Protein AF-A0A8T5MFB9-F1 (afdb_monomer_lite)

Secondary structure (DSSP, 8-state):
---HHHHHHHHHHHHTT--HHHHHHHHHHTT--HHHHHHHHHHHHHH-----------------------------------------------------PPP-----------THHHHHHHHHHHHHHHHHHHHHHHHHHTHHHHHHHHHHH--

Radius of gyration: 34.04 Å; chains: 1; bounding box: 56×53×102 Å

pLDDT: mean 76.5, std 18.4, range [48.44, 98.31]

Sequence (155 aa):
MPSQDLIEGLKYALSRGDTLDKAMMTFYNSGYPKAEVEEAASELKSQSPIAPVMPVSMGAPVQQPASPFPSTPHSQFSQVAQSPTAAPIPVASSAPVYQSFPPLQPYGVGARESETTGKIIIVLLAMVLILLFGFLLSIFVFRGQLSEFLTGLLR

Foldseek 3Di:
DQDVCLLVQLVVCVVVVHDSVVSLVVCVVVPHDNVSNVVSSVVNCVVDVPDPPPPPPDDDDDPDPPDDDDDDDDDDDDDDDDDDDDDDDDPDDDDPDPPPDPPDDPPDPPPPPDPVPVVVVVVVVVVVVVVVVVVVVVCVVCVVVVVVVVVVVVD

Structure (mmCIF, N/CA/C/O backbone):
data_AF-A0A8T5MFB9-F1
#
_entry.id   AF-A0A8T5MFB9-F1
#
loop_
_atom_site.group_PDB
_atom_site.id
_atom_site.type_symbol
_atom_site.label_atom_id
_atom_site.label_alt_id
_atom_site.label_comp_id
_atom_site.label_asym_id
_atom_site.label_entity_id
_atom_site.label_seq_id
_atom_site.pdbx_PDB_ins_code
_atom_site.Cartn_x
_atom_site.Cartn_y
_atom_site.Cartn_z
_atom_site.occupancy
_atom_site.B_iso_or_equiv
_atom_site.auth_seq_id
_atom_site.auth_comp_id
_atom_site.auth_asym_id
_atom_site.auth_atom_id
_atom_site.pdbx_PDB_model_num
ATOM 1 N N . MET A 1 1 ? -3.482 -14.021 1.225 1.00 54.84 1 MET A N 1
ATOM 2 C CA . MET A 1 1 ? -3.184 -14.754 2.468 1.00 54.84 1 MET A CA 1
ATOM 3 C C . MET A 1 1 ? -3.207 -13.716 3.562 1.00 54.84 1 MET A C 1
ATOM 5 O O . MET A 1 1 ? -2.508 -12.722 3.380 1.00 54.84 1 MET A O 1
ATOM 9 N N . PRO A 1 2 ? -4.044 -13.879 4.593 1.00 67.81 2 PRO A N 1
ATOM 10 C CA . PRO A 1 2 ? -4.104 -12.920 5.682 1.00 67.81 2 PRO A CA 1
ATOM 11 C C . PRO A 1 2 ? -2.725 -12.804 6.324 1.00 67.81 2 PRO A C 1
ATOM 13 O O . PRO A 1 2 ? -1.995 -13.790 6.454 1.00 67.81 2 PRO A O 1
ATOM 16 N N . SER A 1 3 ? -2.349 -11.576 6.660 1.00 81.88 3 SER A N 1
ATOM 17 C CA . SER A 1 3 ? -1.045 -11.283 7.240 1.00 81.88 3 SER A CA 1
ATOM 18 C C . SER A 1 3 ? -0.928 -12.032 8.568 1.00 81.88 3 SER A C 1
ATOM 20 O O . SER A 1 3 ? -1.704 -11.796 9.492 1.00 81.88 3 SER A O 1
ATOM 22 N N . GLN A 1 4 ? 0.014 -12.970 8.663 1.00 88.44 4 GLN A N 1
ATOM 23 C CA . GLN A 1 4 ? 0.191 -13.816 9.848 1.00 88.44 4 GLN A CA 1
ATOM 24 C C . GLN A 1 4 ? 0.413 -12.969 11.116 1.00 88.44 4 GLN A C 1
ATOM 26 O O . GLN A 1 4 ? -0.120 -13.279 12.182 1.00 88.44 4 GLN A O 1
ATOM 31 N N . ASP A 1 5 ? 1.060 -11.817 10.950 1.00 90.62 5 ASP A N 1
ATOM 32 C CA . ASP A 1 5 ? 1.269 -10.798 11.977 1.00 90.62 5 ASP A CA 1
ATOM 33 C C . ASP A 1 5 ? -0.049 -10.228 12.542 1.00 90.62 5 ASP A C 1
ATOM 35 O O . ASP A 1 5 ? -0.142 -9.953 13.740 1.00 90.62 5 ASP A O 1
ATOM 39 N N . LEU A 1 6 ? -1.098 -10.081 11.715 1.00 94.25 6 LEU A N 1
ATOM 40 C CA . LEU A 1 6 ? -2.428 -9.636 12.162 1.00 94.25 6 LEU A CA 1
ATOM 41 C C . LEU A 1 6 ? -3.091 -10.691 13.046 1.00 94.25 6 LEU A C 1
ATOM 43 O O . LEU A 1 6 ? -3.679 -10.353 14.072 1.00 94.25 6 LEU A O 1
ATOM 47 N N . ILE A 1 7 ? -2.991 -11.966 12.667 1.00 93.88 7 ILE A N 1
ATOM 48 C CA . ILE A 1 7 ? -3.575 -13.074 13.433 1.00 93.88 7 ILE A CA 1
ATOM 49 C C . ILE A 1 7 ? -2.881 -13.183 14.795 1.00 93.88 7 ILE A C 1
ATOM 51 O O . ILE A 1 7 ? -3.552 -13.267 15.828 1.00 93.88 7 ILE A O 1
ATOM 55 N N . GLU A 1 8 ? -1.548 -13.133 14.816 1.00 93.12 8 GLU A N 1
ATOM 56 C CA . GLU A 1 8 ? -0.764 -13.164 16.054 1.00 93.12 8 GLU A CA 1
ATOM 57 C C . GLU A 1 8 ? -1.021 -11.931 16.928 1.00 93.12 8 GLU A C 1
ATOM 59 O O . GLU A 1 8 ? -1.212 -12.059 18.141 1.00 93.12 8 GLU A O 1
ATOM 64 N N . GLY A 1 9 ? -1.112 -10.750 16.317 1.00 94.56 9 GLY A N 1
ATOM 65 C CA . GLY A 1 9 ? -1.427 -9.503 17.005 1.00 94.56 9 GLY A CA 1
ATOM 66 C C . GLY A 1 9 ? -2.832 -9.491 17.617 1.00 94.56 9 GLY A C 1
ATOM 67 O O . GLY A 1 9 ? -2.993 -9.117 18.783 1.00 94.56 9 GLY A O 1
ATOM 68 N N . LEU A 1 10 ? -3.848 -9.952 16.878 1.00 94.88 10 LEU A N 1
ATOM 69 C CA . LEU A 1 10 ? -5.210 -10.128 17.396 1.00 94.88 10 LEU A CA 1
ATOM 70 C C . LEU A 1 10 ? -5.211 -11.132 18.551 1.00 94.88 10 LEU A C 1
ATOM 72 O O . LEU A 1 10 ? -5.737 -10.836 19.622 1.00 94.88 10 LEU A O 1
ATOM 76 N N . LYS A 1 11 ? -4.556 -12.285 18.390 1.00 93.94 11 LYS A N 1
ATOM 77 C CA . LYS A 1 11 ? -4.434 -13.294 19.450 1.00 93.94 11 LYS A CA 1
ATOM 78 C C . LYS A 1 11 ? -3.779 -12.725 20.714 1.00 93.94 11 LYS A C 1
ATOM 80 O O . LYS A 1 11 ? -4.263 -12.987 21.817 1.00 93.94 11 LYS A O 1
ATOM 85 N N . TYR A 1 12 ? -2.725 -11.922 20.568 1.00 95.19 12 TYR A N 1
ATOM 86 C CA . TYR A 1 12 ? -2.072 -11.245 21.688 1.00 95.19 12 TYR A CA 1
ATOM 87 C C . TYR A 1 12 ? -3.026 -10.276 22.403 1.00 95.19 12 TYR A C 1
ATOM 89 O O . TYR A 1 12 ? -3.143 -10.335 23.630 1.00 95.19 12 TYR A O 1
ATOM 97 N N . ALA A 1 13 ? -3.765 -9.446 21.662 1.00 94.25 13 ALA A N 1
ATOM 98 C CA . ALA A 1 13 ? -4.741 -8.518 22.235 1.00 94.25 13 ALA A CA 1
ATOM 99 C C . ALA A 1 13 ? -5.861 -9.247 23.002 1.00 94.25 13 ALA A C 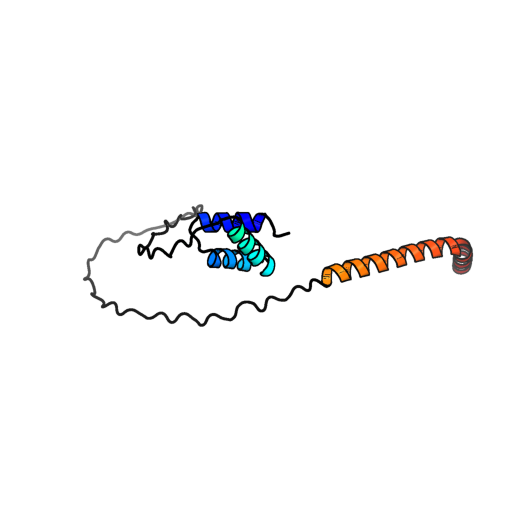1
ATOM 101 O O . ALA A 1 13 ? -6.160 -8.894 24.145 1.00 94.25 13 ALA A O 1
ATOM 102 N N . LEU A 1 14 ? -6.409 -10.327 22.433 1.00 92.81 14 LEU A N 1
ATOM 103 C CA . LEU A 1 14 ? -7.404 -11.153 23.123 1.00 92.81 14 LEU A CA 1
ATOM 104 C C . LEU A 1 14 ? -6.834 -11.789 24.399 1.00 92.81 14 LEU A C 1
ATOM 106 O O . LEU A 1 14 ? -7.513 -11.815 25.424 1.00 92.81 14 LEU A O 1
ATOM 110 N N . SER A 1 15 ? -5.581 -12.257 24.378 1.00 89.44 15 SER A N 1
ATOM 111 C CA . SER A 1 15 ? -4.933 -12.840 25.565 1.00 89.44 15 SER A CA 1
ATOM 112 C C . SER A 1 15 ? -4.720 -11.831 26.701 1.00 89.44 15 SER A C 1
ATOM 114 O O . SER A 1 15 ? -4.706 -12.210 27.871 1.00 89.44 15 SER A O 1
ATOM 116 N N . ARG A 1 16 ? -4.604 -10.538 26.366 1.00 91.25 16 ARG A N 1
ATOM 117 C CA . ARG A 1 16 ? -4.535 -9.426 27.324 1.00 91.25 16 ARG A CA 1
ATOM 118 C C . ARG A 1 16 ? -5.911 -9.080 27.921 1.00 91.25 16 ARG A C 1
ATOM 120 O O . ARG A 1 16 ? -5.974 -8.344 28.902 1.00 91.25 16 ARG A O 1
ATOM 127 N N . GLY A 1 17 ? -6.994 -9.628 27.365 1.00 89.38 17 GLY A N 1
ATOM 128 C CA . GLY A 1 17 ? -8.372 -9.391 27.798 1.00 89.38 17 GLY A CA 1
ATOM 129 C C . GLY A 1 17 ? -9.112 -8.324 26.990 1.00 89.38 17 GLY A C 1
ATOM 130 O O . GLY A 1 17 ? -10.210 -7.927 27.379 1.00 89.38 17 GLY A O 1
ATOM 131 N N . ASP A 1 18 ? -8.547 -7.850 25.875 1.00 92.00 18 ASP A N 1
ATOM 132 C CA . ASP A 1 18 ? -9.279 -6.969 24.968 1.00 92.00 18 ASP A CA 1
ATOM 133 C C . ASP A 1 18 ? -10.340 -7.757 24.184 1.00 92.00 18 ASP A C 1
ATOM 135 O O . ASP A 1 18 ? -10.158 -8.923 23.826 1.00 92.00 18 ASP A O 1
ATOM 139 N N . THR A 1 19 ? -11.471 -7.111 23.891 1.00 94.00 19 THR A N 1
ATOM 140 C CA . THR A 1 19 ? -12.483 -7.703 23.011 1.00 94.00 19 THR A CA 1
ATOM 141 C C . THR A 1 19 ? -11.966 -7.739 21.577 1.00 94.00 19 THR A C 1
ATOM 143 O O . THR A 1 19 ? -11.217 -6.859 21.152 1.00 94.00 19 THR A O 1
ATOM 146 N N . LEU A 1 20 ? -12.404 -8.739 20.805 1.00 94.06 20 LEU A N 1
ATOM 147 C CA . LEU A 1 20 ? -12.024 -8.861 19.395 1.00 94.06 20 LEU A CA 1
ATOM 148 C C . LEU A 1 20 ? -12.319 -7.571 18.616 1.00 94.06 20 LEU A C 1
ATOM 150 O O . LEU A 1 20 ? -11.466 -7.099 17.880 1.00 94.06 20 LEU A O 1
ATOM 154 N N . ASP A 1 21 ? -13.486 -6.969 18.843 1.00 94.69 21 ASP A N 1
ATOM 155 C CA . ASP A 1 21 ? -13.902 -5.720 18.198 1.00 94.69 21 ASP A CA 1
ATOM 156 C C . ASP A 1 21 ? -12.947 -4.550 18.511 1.00 94.69 21 ASP A C 1
ATOM 158 O O . ASP A 1 21 ? -12.476 -3.850 17.614 1.00 94.69 21 ASP A O 1
ATOM 162 N N . LYS A 1 22 ? -12.548 -4.405 19.782 1.00 94.44 22 LYS A N 1
ATOM 163 C CA . LYS A 1 22 ? -11.580 -3.387 20.218 1.00 94.44 22 LYS A CA 1
ATOM 164 C C . LYS A 1 22 ? -10.185 -3.626 19.632 1.00 94.44 22 LYS A C 1
ATOM 166 O O . LYS A 1 22 ? -9.498 -2.674 19.249 1.00 94.44 22 LYS A O 1
ATOM 171 N N . ALA A 1 23 ? -9.760 -4.885 19.558 1.00 96.31 23 ALA A N 1
ATOM 172 C CA . ALA A 1 23 ? -8.494 -5.252 18.940 1.00 96.31 23 ALA A CA 1
ATOM 173 C C . ALA A 1 23 ? -8.507 -4.915 17.440 1.00 96.31 23 ALA A C 1
ATOM 175 O O . ALA A 1 23 ? -7.611 -4.214 16.973 1.00 96.31 23 ALA A O 1
ATOM 176 N N . MET A 1 24 ? -9.562 -5.302 16.712 1.00 95.56 24 MET A N 1
ATOM 177 C CA . MET A 1 24 ? -9.753 -4.964 15.295 1.00 95.56 24 MET A CA 1
ATOM 178 C C . MET A 1 24 ? -9.701 -3.449 15.062 1.00 95.56 24 MET A C 1
ATOM 180 O O . MET A 1 24 ? -9.000 -2.989 14.162 1.00 95.56 24 MET A O 1
ATOM 184 N N . MET A 1 25 ? -10.353 -2.661 15.923 1.00 94.06 25 MET A N 1
ATOM 185 C CA . MET A 1 25 ? -10.334 -1.199 15.836 1.00 94.06 25 MET A CA 1
ATOM 186 C C . MET A 1 25 ? -8.931 -0.604 16.012 1.00 94.06 25 MET A C 1
ATOM 188 O O . MET A 1 25 ? -8.584 0.377 15.357 1.00 94.06 25 MET A O 1
ATOM 192 N N . THR A 1 26 ? -8.097 -1.216 16.853 1.00 94.19 26 THR A N 1
ATOM 193 C CA . THR A 1 26 ? -6.697 -0.802 17.026 1.00 94.19 26 THR A CA 1
ATOM 194 C C . THR A 1 26 ? -5.894 -1.030 15.745 1.00 94.19 26 THR A C 1
ATOM 196 O O . THR A 1 26 ? -5.121 -0.155 15.359 1.00 94.19 26 THR A O 1
ATOM 199 N N . PHE A 1 27 ? -6.119 -2.153 15.054 1.00 94.50 27 PHE A N 1
ATOM 200 C CA . PHE A 1 27 ? -5.495 -2.434 13.757 1.00 94.50 27 PHE A CA 1
ATOM 201 C C . PHE A 1 27 ? -5.993 -1.499 12.648 1.00 94.50 27 PHE A C 1
ATOM 203 O O . PHE A 1 27 ? -5.199 -1.033 11.834 1.00 94.50 27 PHE A O 1
ATOM 210 N N . TYR A 1 28 ? -7.276 -1.131 12.651 1.00 95.62 28 TYR A N 1
ATOM 211 C CA . TYR A 1 28 ? -7.782 -0.101 11.735 1.00 95.62 28 TYR A CA 1
ATOM 212 C C . TYR A 1 28 ? -7.093 1.247 11.958 1.00 95.62 28 TYR A C 1
ATOM 214 O O . TYR A 1 28 ? -6.689 1.905 11.001 1.00 95.62 28 TYR A O 1
ATOM 222 N N . ASN A 1 29 ? -6.901 1.635 13.220 1.00 93.88 29 ASN A N 1
ATOM 223 C CA . ASN A 1 29 ? -6.249 2.896 13.569 1.00 93.88 29 ASN A CA 1
ATOM 224 C C . ASN A 1 29 ? -4.744 2.907 13.258 1.00 93.88 29 ASN A C 1
ATOM 226 O O . ASN A 1 29 ? -4.183 3.981 13.050 1.00 93.88 29 ASN A O 1
ATOM 230 N N . SER A 1 30 ? -4.085 1.746 13.209 1.00 92.69 30 SER A N 1
ATOM 231 C CA . SER A 1 30 ? -2.679 1.634 12.798 1.00 92.69 30 SER A CA 1
ATOM 232 C C . SER A 1 30 ? -2.488 1.532 11.282 1.00 92.69 30 SER A C 1
ATOM 234 O O . SER A 1 30 ? -1.354 1.416 10.823 1.00 92.69 30 SER A O 1
ATOM 236 N N . GLY A 1 31 ? -3.572 1.644 10.506 1.00 89.75 31 GLY A N 1
ATOM 237 C CA . GLY A 1 31 ? -3.532 1.714 9.046 1.00 89.75 31 GLY A CA 1
ATOM 238 C C . GLY A 1 31 ? -3.669 0.367 8.342 1.00 89.75 31 GLY A C 1
ATOM 239 O O . GLY A 1 31 ? -3.497 0.314 7.125 1.00 89.75 31 GLY A O 1
ATOM 240 N N . TYR A 1 32 ? -4.000 -0.713 9.058 1.00 92.19 32 TYR A N 1
ATOM 241 C CA . TYR A 1 32 ? -4.276 -1.989 8.403 1.00 92.19 32 TYR A CA 1
ATOM 242 C C . TYR A 1 32 ? -5.605 -1.934 7.639 1.00 92.19 32 TYR A C 1
ATOM 244 O O . TYR A 1 32 ? -6.597 -1.381 8.134 1.00 92.19 32 TYR A O 1
ATOM 252 N N . PRO A 1 33 ? -5.665 -2.527 6.436 1.00 94.19 33 PRO A N 1
ATOM 253 C CA . PRO A 1 33 ? -6.862 -2.494 5.616 1.00 94.19 33 PRO A CA 1
ATOM 254 C C . PRO A 1 33 ? -7.976 -3.326 6.246 1.00 94.19 33 PRO A C 1
ATOM 256 O O . PRO A 1 33 ? -7.764 -4.429 6.751 1.00 94.19 33 PRO A O 1
ATOM 259 N N . LYS A 1 34 ? -9.204 -2.800 6.165 1.00 92.69 34 LYS A N 1
ATOM 260 C CA . LYS A 1 34 ? -10.355 -3.379 6.861 1.00 92.69 34 LYS A CA 1
ATOM 261 C C . LYS A 1 34 ? -10.566 -4.866 6.554 1.00 92.69 34 LYS A C 1
ATOM 263 O O . LYS A 1 34 ? -10.787 -5.654 7.470 1.00 92.69 34 LYS A O 1
ATOM 268 N N . ALA A 1 35 ? -10.468 -5.215 5.273 1.00 93.56 35 ALA A N 1
ATOM 269 C CA . ALA A 1 35 ? -10.674 -6.571 4.782 1.00 93.56 35 ALA A CA 1
ATOM 270 C C . ALA A 1 35 ? -9.673 -7.573 5.380 1.00 93.56 35 ALA A C 1
ATOM 272 O O . ALA A 1 35 ? -10.085 -8.653 5.785 1.00 93.56 35 ALA A O 1
ATOM 273 N N . GLU A 1 36 ? -8.391 -7.208 5.512 1.00 93.94 36 GLU A N 1
ATOM 274 C CA . GLU A 1 36 ? -7.372 -8.118 6.059 1.00 93.94 36 GLU A CA 1
ATOM 275 C C . GLU A 1 36 ? -7.579 -8.387 7.548 1.00 93.94 36 GLU A C 1
ATOM 277 O O . GLU A 1 36 ? -7.429 -9.516 8.008 1.00 93.94 36 GLU A O 1
ATOM 282 N N . VAL A 1 37 ? -7.952 -7.361 8.313 1.00 95.19 37 VAL A N 1
ATOM 283 C CA . VAL A 1 37 ? -8.222 -7.516 9.748 1.00 95.19 37 VAL A CA 1
ATOM 284 C C . VAL A 1 37 ? -9.471 -8.377 9.973 1.00 95.19 37 VAL A C 1
ATOM 286 O O . VAL A 1 37 ? -9.486 -9.202 10.884 1.00 95.19 37 VAL A O 1
ATOM 289 N N . GLU A 1 38 ? -10.520 -8.208 9.157 1.00 94.75 38 GLU A N 1
ATOM 290 C CA . GLU A 1 38 ? -11.732 -9.040 9.224 1.00 94.75 38 GLU A CA 1
ATOM 291 C C . GLU A 1 38 ? -11.449 -10.493 8.822 1.00 94.75 38 GLU A C 1
ATOM 293 O O . GLU A 1 38 ? -11.932 -11.412 9.488 1.00 94.75 38 GLU A O 1
ATOM 298 N N . GLU A 1 39 ? -10.639 -10.710 7.784 1.00 93.88 39 GLU A N 1
ATOM 299 C CA . GLU A 1 39 ? -10.211 -12.042 7.348 1.00 93.88 39 GLU A CA 1
ATOM 300 C C . GLU A 1 39 ? -9.390 -12.740 8.444 1.00 93.88 39 GLU A C 1
ATOM 302 O O . GLU A 1 39 ? -9.730 -13.854 8.845 1.00 93.88 39 GLU A O 1
ATOM 307 N N . ALA A 1 40 ? -8.403 -12.049 9.024 1.00 94.56 40 ALA A N 1
ATOM 308 C CA . ALA A 1 40 ? -7.601 -12.551 10.141 1.00 94.56 40 ALA A CA 1
ATOM 309 C C . ALA A 1 40 ? -8.455 -12.867 11.384 1.00 94.56 40 ALA A C 1
ATOM 311 O O . ALA A 1 40 ? -8.266 -13.895 12.039 1.00 94.56 40 ALA A O 1
ATOM 312 N N . ALA A 1 41 ? -9.434 -12.016 11.706 1.00 93.88 41 ALA A N 1
ATOM 313 C CA . ALA A 1 41 ? -10.365 -12.246 12.809 1.00 93.88 41 ALA A CA 1
ATOM 314 C C . ALA A 1 41 ? -11.286 -13.456 12.559 1.00 93.88 41 ALA A C 1
ATOM 316 O O . ALA A 1 41 ? -11.589 -14.214 13.487 1.00 93.88 41 ALA A O 1
ATOM 317 N N . SER A 1 42 ? -11.735 -13.642 11.315 1.00 92.31 42 SER A N 1
ATOM 318 C CA . SER A 1 42 ? -12.544 -14.790 10.894 1.00 92.31 42 SER A CA 1
ATOM 319 C C . SER A 1 42 ? -11.752 -16.095 10.987 1.00 92.31 42 SER A C 1
ATOM 321 O O . SER A 1 42 ? -12.241 -17.101 11.510 1.00 92.31 42 SER A O 1
ATOM 323 N N . GLU A 1 43 ? -10.493 -16.068 10.558 1.00 91.31 43 GLU A N 1
ATOM 324 C CA . GLU A 1 43 ? -9.601 -17.215 10.659 1.00 91.31 43 GLU A CA 1
ATOM 325 C C . GLU A 1 43 ? -9.292 -17.563 12.122 1.00 91.31 43 GLU A C 1
ATOM 327 O O . GLU A 1 43 ? -9.384 -18.729 12.509 1.00 91.31 43 GLU A O 1
ATOM 332 N N . LEU A 1 44 ? -9.053 -16.563 12.976 1.00 89.81 44 LEU A N 1
ATOM 333 C CA . LEU A 1 44 ? -8.840 -16.772 14.411 1.00 89.81 44 LEU A CA 1
ATOM 334 C C . LEU A 1 44 ? -10.051 -17.443 15.087 1.00 89.81 44 LEU A C 1
ATOM 336 O O . LEU A 1 44 ? -9.878 -18.364 15.892 1.00 89.81 44 LEU A O 1
ATOM 340 N N . LYS A 1 45 ? -11.275 -17.025 14.731 1.00 87.06 45 LYS A N 1
ATOM 341 C CA . LYS A 1 45 ? -12.526 -17.668 15.182 1.00 87.06 45 LYS A CA 1
ATOM 342 C C . LYS A 1 45 ? -12.668 -19.103 14.677 1.00 87.06 45 LYS A C 1
ATOM 344 O O . LYS A 1 45 ? -13.252 -19.930 15.366 1.00 87.06 45 LYS A O 1
ATOM 349 N N . SER A 1 46 ? -12.156 -19.386 13.485 1.00 84.56 46 SER A N 1
ATOM 350 C CA . SER A 1 46 ? -12.221 -20.715 12.870 1.00 84.56 46 SER A CA 1
ATOM 351 C C . SER A 1 46 ? -11.207 -21.681 13.488 1.00 84.56 46 SER A C 1
ATOM 353 O O . SER A 1 46 ? -11.495 -22.865 13.640 1.00 84.56 46 SER A O 1
ATOM 355 N N . GLN A 1 47 ? -10.031 -21.176 13.876 1.00 75.81 47 GLN A N 1
ATOM 356 C CA . GLN A 1 47 ? -8.961 -21.967 14.491 1.00 75.81 47 GLN A CA 1
ATOM 357 C C . GLN A 1 47 ? -9.168 -22.204 15.991 1.00 75.81 47 GLN A C 1
ATOM 359 O O . GLN A 1 47 ? -8.696 -23.207 16.526 1.00 75.81 47 GLN A O 1
ATOM 364 N N . SER A 1 48 ? -9.862 -21.299 16.684 1.00 62.94 48 SER A N 1
ATOM 365 C CA . SER A 1 48 ? -10.139 -21.448 18.111 1.00 62.94 48 SER A CA 1
ATOM 366 C C . SER A 1 48 ? -11.634 -21.701 18.321 1.00 62.94 48 SER A C 1
ATOM 368 O O . SER A 1 48 ? -12.412 -20.749 18.251 1.00 62.94 48 SER A O 1
ATOM 370 N N . PRO A 1 49 ? -12.068 -22.939 18.633 1.00 56.53 49 PRO A N 1
ATOM 371 C CA . PRO A 1 49 ? -13.419 -23.202 19.117 1.00 56.53 49 PRO A CA 1
ATOM 372 C C . PRO A 1 49 ? -13.541 -22.660 20.549 1.00 56.53 49 PRO A C 1
ATOM 374 O O . PRO A 1 49 ? -13.580 -23.402 21.528 1.00 56.53 49 PRO A O 1
ATOM 377 N N . ILE A 1 50 ? -13.529 -21.336 20.692 1.00 52.28 50 ILE A N 1
ATOM 378 C CA . ILE A 1 50 ? -13.752 -20.667 21.967 1.00 52.28 50 ILE A CA 1
ATOM 379 C C . ILE A 1 50 ? -15.261 -20.672 22.161 1.00 52.28 50 ILE A C 1
ATOM 381 O O . ILE A 1 50 ? -15.994 -19.937 21.498 1.00 52.28 50 ILE A O 1
ATOM 385 N N . ALA A 1 51 ? -15.722 -21.553 23.050 1.00 55.75 51 ALA A N 1
ATOM 386 C CA . ALA A 1 51 ? -17.068 -21.498 23.598 1.00 55.75 51 ALA A CA 1
ATOM 387 C C . ALA A 1 51 ? -17.390 -20.044 23.995 1.00 55.75 51 ALA A C 1
ATOM 389 O O . ALA A 1 51 ? -16.511 -19.372 24.535 1.00 55.75 51 ALA A O 1
ATOM 390 N N . PRO A 1 52 ? -18.604 -19.535 23.724 1.00 53.75 52 PRO A N 1
ATOM 391 C CA . PRO A 1 52 ? -18.953 -18.140 23.965 1.00 53.75 52 PRO A CA 1
ATOM 392 C C . PRO A 1 52 ? -18.752 -17.800 25.444 1.00 53.75 52 PRO A C 1
ATOM 394 O O . PRO A 1 52 ? -19.572 -18.139 26.296 1.00 53.75 52 PRO A O 1
ATOM 397 N N . VAL A 1 53 ? -17.635 -17.143 25.758 1.00 53.84 53 VAL A N 1
ATOM 398 C CA . VAL A 1 53 ? -17.380 -16.621 27.095 1.00 53.84 53 VAL A CA 1
ATOM 399 C C . VAL A 1 53 ? -18.235 -15.372 27.206 1.00 53.84 53 VAL A C 1
ATOM 401 O O . VAL A 1 53 ? -17.949 -14.339 26.602 1.00 53.84 53 VAL A O 1
ATOM 404 N N . MET A 1 54 ? -19.360 -15.519 27.899 1.00 54.53 54 MET A N 1
ATOM 405 C CA . MET A 1 54 ? -20.254 -14.418 28.228 1.00 54.53 54 MET A CA 1
ATOM 406 C C . MET A 1 54 ? -19.447 -13.270 28.855 1.00 54.53 54 MET A C 1
ATOM 408 O O . MET A 1 54 ? -18.519 -13.540 29.623 1.00 54.53 54 MET A O 1
ATOM 412 N N . PRO A 1 55 ? -19.781 -12.001 28.561 1.00 57.62 55 PRO A N 1
ATOM 413 C CA . PRO A 1 55 ? -19.120 -10.866 29.183 1.00 57.62 55 PRO A CA 1
ATOM 414 C C . PRO A 1 55 ? -19.342 -10.939 30.695 1.00 57.62 55 PRO A C 1
ATOM 416 O O . PRO A 1 55 ? -20.438 -10.692 31.197 1.00 57.62 55 PRO A O 1
ATOM 419 N N . VAL A 1 56 ? -18.292 -11.305 31.431 1.00 50.03 56 VAL A N 1
ATOM 420 C CA . VAL A 1 56 ? -18.264 -11.159 32.881 1.00 50.03 56 VAL A CA 1
ATOM 421 C C . VAL A 1 56 ? -18.249 -9.660 33.142 1.00 50.03 56 VAL A C 1
ATOM 423 O O . VAL A 1 56 ? -17.240 -8.985 32.956 1.00 50.03 56 VAL A O 1
ATOM 426 N N . SER A 1 57 ? -19.409 -9.138 33.534 1.00 56.53 57 SER A N 1
ATOM 427 C CA . SER A 1 57 ? -19.562 -7.827 34.152 1.00 56.53 57 SER A CA 1
ATOM 428 C C . SER A 1 57 ? -18.753 -7.808 35.449 1.00 56.53 57 SER A C 1
ATOM 430 O O . SER A 1 57 ? -19.287 -8.057 36.529 1.00 56.53 57 SER A O 1
ATOM 432 N N . MET A 1 58 ? -17.452 -7.546 35.348 1.00 48.88 58 MET A N 1
ATOM 433 C CA . MET A 1 58 ? -16.597 -7.322 36.503 1.00 48.88 58 MET A CA 1
ATOM 434 C C . MET A 1 58 ? -16.446 -5.820 36.695 1.00 48.88 58 MET A C 1
ATOM 436 O O . MET A 1 58 ? -15.577 -5.161 36.130 1.00 48.88 58 MET A O 1
ATOM 440 N N . GLY A 1 59 ? -17.360 -5.276 37.496 1.00 56.09 59 GLY A N 1
ATOM 441 C CA . GLY A 1 59 ? -17.138 -4.005 38.155 1.00 56.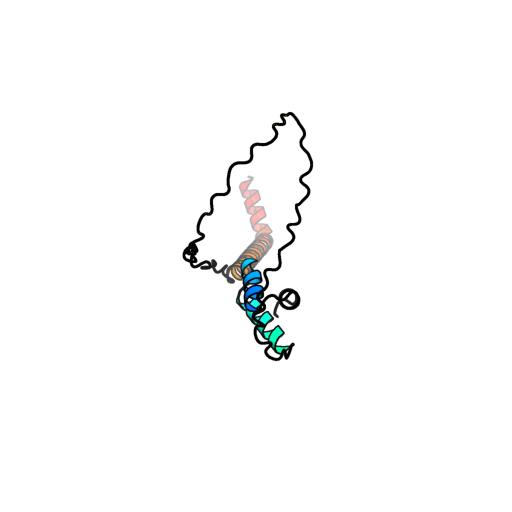09 59 GLY A CA 1
ATOM 442 C C . GLY A 1 59 ? -15.950 -4.139 39.103 1.00 56.09 59 GLY A C 1
ATOM 443 O O . GLY A 1 59 ? -16.048 -4.813 40.121 1.00 56.09 59 GLY A O 1
ATOM 444 N N . ALA A 1 60 ? -14.840 -3.502 38.750 1.00 54.41 60 ALA A N 1
ATOM 445 C CA . ALA A 1 60 ? -13.853 -2.944 39.669 1.00 54.41 60 ALA A CA 1
ATOM 446 C C . ALA A 1 60 ? -12.918 -2.026 38.858 1.00 54.41 60 ALA A C 1
ATOM 448 O O . ALA A 1 60 ? -12.387 -2.461 37.834 1.00 54.41 60 ALA A O 1
ATOM 449 N N . PRO A 1 61 ? -12.700 -0.765 39.266 1.00 54.16 61 PRO A N 1
ATOM 450 C CA . PRO A 1 61 ? -11.732 0.098 38.609 1.00 54.16 61 PRO A CA 1
ATOM 451 C C . PRO A 1 61 ? -10.325 -0.420 38.922 1.00 54.16 61 PRO A C 1
ATOM 453 O O . PRO A 1 61 ? -9.830 -0.273 40.039 1.00 54.16 61 PRO A O 1
ATOM 456 N N . VAL A 1 62 ? -9.669 -1.033 37.938 1.00 52.78 62 VAL A N 1
ATOM 457 C CA . VAL A 1 62 ? -8.228 -1.283 38.012 1.00 52.78 62 VAL A CA 1
ATOM 458 C C . VAL A 1 62 ? -7.547 0.071 37.851 1.00 52.78 62 VAL A C 1
ATOM 460 O O . VAL A 1 62 ? -7.498 0.636 36.760 1.00 52.78 62 VAL A O 1
ATOM 463 N N . GLN A 1 63 ? -7.070 0.614 38.971 1.00 54.53 63 GLN A N 1
ATOM 464 C CA . GLN A 1 63 ? -6.139 1.733 38.989 1.00 54.53 63 GLN A CA 1
ATOM 465 C C . GLN A 1 63 ? -4.937 1.359 38.128 1.00 54.53 63 GLN A C 1
ATOM 467 O O . GLN A 1 63 ? -4.165 0.464 38.462 1.00 54.53 63 GLN A O 1
ATOM 472 N N . GLN A 1 64 ? -4.803 2.046 37.002 1.00 62.28 64 GLN A N 1
ATOM 473 C CA . GLN A 1 64 ? -3.608 2.024 36.184 1.00 62.28 64 GLN A CA 1
ATOM 474 C C . GLN A 1 64 ? -2.481 2.670 37.006 1.00 62.28 64 GLN A C 1
ATOM 476 O O . GLN A 1 64 ? -2.605 3.844 37.365 1.00 62.28 64 GLN A O 1
ATOM 481 N N . PRO A 1 65 ? -1.390 1.957 37.340 1.00 55.19 65 PRO A N 1
ATOM 482 C CA . PRO A 1 65 ? -0.211 2.598 37.891 1.00 55.19 65 PRO A CA 1
ATOM 483 C C . PRO A 1 65 ? 0.360 3.477 36.783 1.00 55.19 65 PRO A C 1
ATOM 485 O O . PRO A 1 65 ? 0.925 2.986 35.802 1.00 55.19 65 PRO A O 1
ATOM 488 N N . ALA A 1 66 ? 0.163 4.787 36.910 1.00 50.62 66 ALA A N 1
ATOM 489 C CA . ALA A 1 66 ? 0.927 5.759 36.157 1.00 50.62 66 ALA A CA 1
ATOM 490 C C . ALA A 1 66 ? 2.404 5.441 36.407 1.00 50.62 66 ALA A C 1
ATOM 492 O O . ALA A 1 66 ? 2.889 5.559 37.528 1.00 50.62 66 ALA A O 1
ATOM 493 N N . SER A 1 67 ? 3.095 4.966 35.376 1.00 59.88 67 SER A N 1
ATOM 494 C CA . SER A 1 67 ? 4.550 4.928 35.370 1.00 59.88 67 SER A CA 1
ATOM 495 C C . SER A 1 67 ? 5.000 6.317 34.921 1.00 59.88 67 SER A C 1
ATOM 497 O O . SER A 1 67 ? 4.833 6.638 33.742 1.00 59.88 67 SER A O 1
ATOM 499 N N . PRO A 1 68 ? 5.491 7.190 35.818 1.00 56.75 68 PRO A N 1
ATOM 500 C CA . PRO A 1 68 ? 6.120 8.425 35.392 1.00 56.75 68 PRO A CA 1
ATOM 501 C C . PRO A 1 68 ? 7.419 8.069 34.670 1.00 56.75 68 PRO A C 1
ATOM 503 O O . PRO A 1 68 ? 8.312 7.434 35.232 1.00 56.75 68 PRO A O 1
ATOM 506 N N . PHE A 1 69 ? 7.519 8.474 33.406 1.00 58.09 69 PHE A N 1
ATOM 507 C CA . PHE A 1 69 ? 8.805 8.543 32.729 1.00 58.09 69 PHE A CA 1
ATOM 508 C C . PHE A 1 69 ? 9.742 9.456 33.539 1.00 58.09 69 PHE A C 1
ATOM 510 O O . PHE A 1 69 ? 9.319 10.541 33.950 1.00 58.09 69 PHE A O 1
ATOM 517 N N . PRO A 1 70 ? 11.004 9.061 33.771 1.00 53.88 70 PRO A N 1
ATOM 518 C CA . PRO A 1 70 ? 11.992 9.935 34.381 1.00 53.88 70 PRO A CA 1
ATOM 519 C C . PRO A 1 70 ? 12.370 11.040 33.389 1.00 53.88 70 PRO A C 1
ATOM 521 O O . PRO A 1 70 ? 13.137 10.830 32.453 1.00 53.88 70 PRO A O 1
ATOM 524 N N . SER A 1 71 ? 11.833 12.239 33.601 1.00 51.69 71 SER A N 1
ATOM 525 C CA . SER A 1 71 ? 12.388 13.468 33.042 1.00 51.69 71 SER A CA 1
ATOM 526 C C . SER A 1 71 ? 13.737 13.744 33.707 1.00 51.69 71 SER A C 1
ATOM 528 O O . SER A 1 71 ? 13.817 14.020 34.905 1.00 51.69 71 SER A O 1
ATOM 530 N N . THR A 1 72 ? 14.800 13.640 32.918 1.00 55.38 72 THR A N 1
ATOM 531 C CA . THR A 1 72 ? 16.154 14.085 33.253 1.00 55.38 72 THR A CA 1
ATOM 532 C C . THR A 1 72 ? 16.228 15.601 33.506 1.00 55.38 72 THR A C 1
ATOM 534 O O . THR A 1 72 ? 15.350 16.348 33.073 1.00 55.38 72 THR A O 1
ATOM 537 N N . PRO A 1 73 ? 17.261 16.059 34.237 1.00 56.16 73 PRO A N 1
ATOM 538 C CA . PRO A 1 73 ? 17.177 17.193 35.150 1.00 56.16 73 PRO A CA 1
ATOM 539 C C . PRO A 1 73 ? 17.543 18.534 34.505 1.00 56.16 73 PRO A C 1
ATOM 541 O O . PRO A 1 73 ? 18.549 18.651 33.806 1.00 56.16 73 PRO A O 1
ATOM 544 N N . HIS A 1 74 ? 16.791 19.580 34.851 1.00 55.31 74 HIS A N 1
ATOM 545 C CA . HIS A 1 74 ? 17.304 20.946 34.839 1.00 55.31 74 HIS A CA 1
ATOM 546 C C . HIS A 1 74 ? 17.051 21.585 36.208 1.00 55.31 74 HIS A C 1
ATOM 548 O O . HIS A 1 74 ? 15.916 21.837 36.609 1.00 55.31 74 HIS A O 1
ATOM 554 N N . SER A 1 75 ? 18.145 21.768 36.943 1.00 54.97 75 SER A N 1
ATOM 555 C CA . SER A 1 75 ? 18.310 22.645 38.104 1.00 54.97 75 SER A CA 1
ATOM 556 C C . SER A 1 75 ? 17.847 24.078 37.731 1.00 54.97 75 SER A C 1
ATOM 558 O O . SER A 1 75 ? 17.864 24.429 36.560 1.00 54.97 75 SER A O 1
ATOM 560 N N . GLN A 1 76 ? 17.461 25.011 38.601 1.00 54.81 76 GLN A N 1
ATOM 561 C CA . GLN A 1 76 ? 17.744 25.235 40.013 1.00 54.81 76 GLN A CA 1
ATOM 562 C C . GLN A 1 76 ? 16.982 26.516 40.446 1.00 54.81 76 GLN A C 1
ATOM 564 O O . GLN A 1 76 ? 16.734 27.383 39.613 1.00 54.81 76 GLN A O 1
ATOM 569 N N . PHE A 1 77 ? 16.754 26.647 41.758 1.00 49.16 77 PHE A N 1
ATOM 570 C CA . PHE A 1 77 ? 16.571 27.876 42.564 1.00 49.16 77 PHE A CA 1
ATOM 571 C C . PHE A 1 77 ? 15.186 28.246 43.144 1.00 49.16 77 PHE A C 1
ATOM 573 O O . PHE A 1 77 ? 14.332 28.834 42.493 1.00 49.16 77 PHE A O 1
ATOM 580 N N . SER A 1 78 ? 15.138 28.018 44.472 1.00 48.44 78 SER A N 1
ATOM 581 C CA . SER A 1 78 ? 14.689 28.904 45.569 1.00 48.44 78 SER A CA 1
ATOM 582 C C . SER A 1 78 ? 13.194 28.957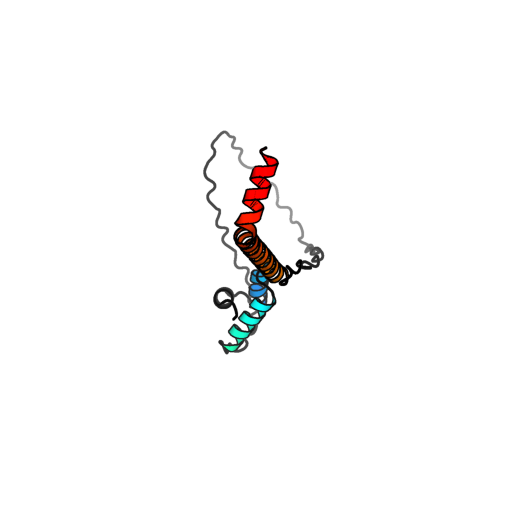 45.916 1.00 48.44 78 SER A C 1
ATOM 584 O O . SER A 1 78 ? 12.385 29.443 45.142 1.00 48.44 78 SER A O 1
ATOM 586 N N . GLN A 1 79 ? 12.819 28.333 47.050 1.00 55.75 79 GLN A N 1
ATOM 587 C CA . GLN A 1 79 ? 12.500 28.954 48.368 1.00 55.75 79 GLN A CA 1
ATOM 588 C C . GLN A 1 79 ? 11.133 29.679 48.347 1.00 55.75 79 GLN A C 1
ATOM 590 O O . GLN A 1 79 ? 10.878 30.482 47.470 1.00 55.75 79 GLN A O 1
ATOM 595 N N . VAL A 1 80 ? 10.176 29.455 49.252 1.00 52.94 80 VAL A N 1
ATOM 596 C CA . VAL A 1 80 ? 10.232 29.617 50.715 1.00 52.94 80 VAL A CA 1
ATOM 597 C C . VAL A 1 80 ? 9.083 28.817 51.354 1.00 52.94 80 VAL A C 1
ATOM 599 O O . VAL A 1 80 ? 7.980 28.747 50.818 1.00 52.94 80 VAL A O 1
ATOM 602 N N . ALA A 1 81 ? 9.352 28.240 52.524 1.00 54.38 81 ALA A N 1
ATOM 603 C CA . ALA A 1 81 ? 8.395 27.572 53.396 1.00 54.38 81 ALA A CA 1
ATOM 604 C C . ALA A 1 81 ? 7.396 28.549 54.046 1.00 54.38 81 ALA A C 1
ATOM 606 O O . ALA A 1 81 ? 7.811 29.532 54.658 1.00 54.38 81 ALA A O 1
ATOM 607 N N . GLN A 1 82 ? 6.103 28.215 54.019 1.00 53.41 82 GLN A N 1
ATOM 608 C CA . GLN A 1 82 ? 5.128 28.676 55.012 1.00 53.41 82 GLN A CA 1
ATOM 609 C C . GLN A 1 82 ? 4.191 27.524 55.396 1.00 53.41 82 GLN A C 1
ATOM 611 O O . GLN A 1 82 ? 3.614 26.850 54.545 1.00 53.41 82 GLN A O 1
ATOM 616 N N . SER A 1 83 ? 4.105 27.300 56.704 1.00 58.91 83 SER A N 1
ATOM 617 C CA . SER A 1 83 ? 3.272 26.312 57.396 1.00 58.91 83 SER A CA 1
ATOM 618 C C . SER A 1 83 ? 1.907 26.932 57.794 1.00 58.91 83 SER A C 1
ATOM 620 O O . SER A 1 83 ? 1.632 28.072 57.430 1.00 58.91 83 SER A O 1
ATOM 622 N N . PRO A 1 84 ? 1.017 26.210 58.501 1.00 61.78 84 PRO A N 1
ATOM 623 C CA . PRO A 1 84 ? -0.328 25.856 58.061 1.00 61.78 84 PRO A CA 1
ATOM 624 C C . PRO A 1 84 ? -1.440 26.764 58.620 1.00 61.78 84 PRO A C 1
ATOM 626 O O . PRO A 1 84 ? -1.387 27.183 59.774 1.00 61.78 84 PRO A O 1
ATOM 629 N N . THR A 1 85 ? -2.530 26.924 57.865 1.00 56.53 85 THR A N 1
ATOM 630 C CA . THR A 1 85 ? -3.821 27.357 58.423 1.00 56.53 85 THR A CA 1
ATOM 631 C C . THR A 1 85 ? -4.911 26.421 57.928 1.00 56.53 85 THR A C 1
ATOM 633 O O . THR A 1 85 ? -5.256 26.402 56.748 1.00 56.53 85 THR A O 1
ATOM 636 N N . ALA A 1 86 ? -5.432 25.619 58.855 1.00 62.47 86 ALA A N 1
ATOM 637 C CA . ALA A 1 86 ? -6.643 24.841 58.674 1.00 62.47 86 ALA A CA 1
ATOM 638 C C . ALA A 1 86 ? -7.835 25.794 58.501 1.00 62.47 86 ALA A C 1
ATOM 640 O O . ALA A 1 86 ? -8.111 26.618 59.372 1.00 62.47 86 ALA A O 1
ATOM 641 N N . ALA A 1 87 ? -8.540 25.658 57.381 1.00 65.94 87 ALA A N 1
ATOM 642 C CA . ALA A 1 87 ? -9.822 26.295 57.120 1.00 65.94 87 ALA A CA 1
ATOM 643 C C . ALA A 1 87 ? -10.820 25.226 56.628 1.00 65.94 87 ALA A C 1
ATOM 645 O O . ALA A 1 87 ? -10.404 24.234 56.023 1.00 65.94 87 ALA A O 1
ATOM 646 N N . PRO A 1 88 ? -12.113 25.376 56.963 1.00 58.16 88 PRO A N 1
ATOM 647 C CA . PRO A 1 88 ? -13.081 24.288 57.026 1.00 58.16 88 PRO A CA 1
ATOM 648 C C . PRO A 1 88 ? -13.494 23.737 55.659 1.00 58.16 88 PRO A C 1
ATOM 650 O O . PRO A 1 88 ? -13.567 24.444 54.658 1.00 58.16 88 PRO A O 1
ATOM 653 N N . ILE A 1 89 ? -13.805 22.445 55.681 1.00 58.84 89 ILE A N 1
ATOM 654 C CA . ILE A 1 89 ? -14.264 21.608 54.576 1.00 58.84 89 ILE A CA 1
ATOM 655 C C . ILE A 1 89 ? -15.592 22.162 54.022 1.00 58.84 89 ILE A C 1
ATOM 657 O O . ILE A 1 89 ? -16.583 22.174 54.757 1.00 58.84 89 ILE A O 1
ATOM 661 N N . PRO A 1 90 ? -15.673 22.572 52.743 1.00 57.03 90 PRO A N 1
ATOM 662 C CA . PRO A 1 90 ? -16.952 22.780 52.083 1.00 57.03 90 PRO A CA 1
ATOM 663 C C . PRO A 1 90 ? -17.517 21.423 51.644 1.00 57.03 90 PRO A C 1
ATOM 665 O O . PRO A 1 90 ? -16.959 20.735 50.789 1.00 57.03 90 PRO A O 1
ATOM 668 N N . VAL A 1 91 ? -18.645 21.033 52.238 1.00 61.06 91 VAL A N 1
ATOM 669 C CA . VAL A 1 91 ? -19.470 19.916 51.766 1.00 61.06 91 VAL A CA 1
ATOM 670 C C . VAL A 1 91 ? -20.186 20.388 50.500 1.00 61.06 91 VAL A C 1
ATOM 672 O O . VAL A 1 91 ? -21.247 21.002 50.566 1.00 61.06 91 VAL A O 1
ATOM 675 N N . ALA A 1 92 ? -19.567 20.172 49.340 1.00 60.81 92 ALA A N 1
ATOM 676 C CA . ALA A 1 92 ? -20.186 20.433 48.047 1.00 60.81 92 ALA A CA 1
ATOM 677 C C . ALA A 1 92 ? -20.864 19.155 47.539 1.00 60.81 92 ALA A C 1
ATOM 679 O O . ALA A 1 92 ? -20.205 18.165 47.224 1.00 60.81 92 ALA A O 1
ATOM 680 N N . SER A 1 93 ? -22.196 19.197 47.482 1.00 62.41 93 SER A N 1
ATOM 681 C CA . SER A 1 93 ? -23.059 18.190 46.870 1.00 62.41 93 SER A CA 1
ATOM 682 C C . SER A 1 93 ? -22.614 17.866 45.443 1.00 62.41 93 SER A C 1
ATOM 684 O O . SER A 1 93 ? -22.682 18.708 44.548 1.00 62.41 93 SER A O 1
ATOM 686 N N . SER A 1 94 ? -22.200 16.622 45.223 1.00 58.50 94 SER A N 1
ATOM 687 C CA . SER A 1 94 ? -21.909 16.062 43.908 1.00 58.50 94 SER A CA 1
ATOM 688 C C . SER A 1 94 ? -23.207 15.651 43.209 1.00 58.50 94 SER A C 1
ATOM 690 O O . SER A 1 94 ? -23.667 14.515 43.312 1.00 58.50 94 SER A O 1
ATOM 692 N N . ALA A 1 95 ? -23.809 16.576 42.463 1.00 64.00 95 ALA A N 1
ATOM 693 C CA . ALA A 1 95 ? -24.721 16.187 41.392 1.00 64.00 95 ALA A CA 1
ATOM 694 C C . ALA A 1 95 ? -23.888 15.610 40.227 1.00 64.00 95 ALA A C 1
ATOM 696 O O . ALA A 1 95 ? -22.878 16.217 39.856 1.00 64.00 95 ALA A O 1
ATOM 697 N N . PRO A 1 96 ? -24.261 14.455 39.643 1.00 61.38 96 PRO A N 1
ATOM 698 C CA . PRO A 1 96 ? -23.547 13.898 38.504 1.00 61.38 96 PRO A CA 1
ATOM 699 C C . PRO A 1 96 ? -23.723 14.822 37.296 1.00 61.38 96 PRO A C 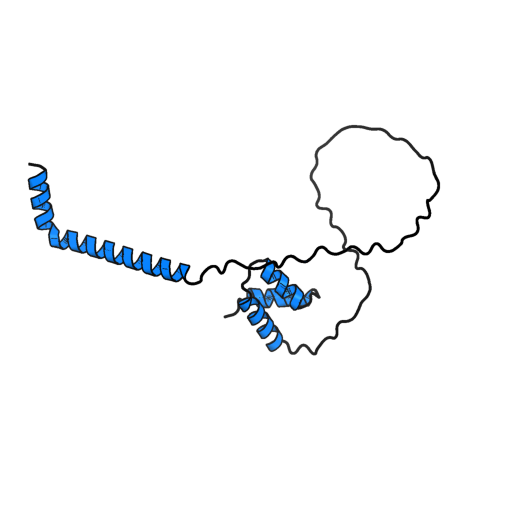1
ATOM 701 O O . PRO A 1 96 ? -24.810 14.958 36.735 1.00 61.38 96 PRO A O 1
ATOM 704 N N . VAL A 1 97 ? -22.631 15.476 36.907 1.00 52.81 97 VAL A N 1
ATOM 705 C CA . VAL A 1 97 ? -22.524 16.182 35.634 1.00 52.81 97 VAL A CA 1
ATOM 706 C C . VAL A 1 97 ? -22.564 15.118 34.545 1.00 52.81 97 VAL A C 1
ATOM 708 O O . VAL A 1 97 ? -21.601 14.377 34.354 1.00 52.81 97 VAL A O 1
ATOM 711 N N . TYR A 1 98 ? -23.690 15.025 33.840 1.00 61.34 98 TYR A N 1
ATOM 712 C CA . TYR A 1 98 ? -23.761 14.307 32.576 1.00 61.34 98 TYR A CA 1
ATOM 713 C C . TYR A 1 98 ? -22.837 15.027 31.592 1.00 61.34 98 TYR A C 1
ATOM 715 O O . TYR A 1 98 ? -23.210 16.035 30.993 1.00 61.34 98 TYR A O 1
ATOM 723 N N . GLN A 1 99 ? -21.602 14.539 31.474 1.00 64.12 99 GLN A N 1
ATOM 724 C CA . GLN A 1 99 ? -20.707 14.910 30.388 1.00 64.12 99 GLN A CA 1
ATOM 725 C C . GLN A 1 99 ? -21.364 14.454 29.088 1.00 64.12 99 GLN A C 1
ATOM 727 O O . GLN A 1 99 ? -21.416 13.265 28.774 1.00 64.12 99 GLN A O 1
ATOM 732 N N . SER A 1 100 ? -21.913 15.416 28.353 1.00 58.97 100 SER A N 1
ATOM 733 C CA . SER A 1 100 ? -22.295 15.242 26.964 1.00 58.97 100 SER A CA 1
ATOM 734 C C . SER A 1 100 ? -21.035 14.885 26.184 1.00 58.97 100 SER A C 1
ATOM 736 O O . SER A 1 100 ? -20.158 15.717 25.953 1.00 58.97 100 SER A O 1
ATOM 738 N N . PHE A 1 101 ? -20.919 13.611 25.819 1.00 67.44 101 PHE A N 1
ATOM 739 C CA . PHE A 1 101 ? -19.890 13.172 24.895 1.00 67.44 101 PHE A CA 1
ATOM 740 C C . PHE A 1 101 ? -20.065 13.956 23.587 1.00 67.44 101 PHE A C 1
ATOM 742 O O . PHE A 1 101 ? -21.186 14.023 23.069 1.00 67.44 101 PHE A O 1
ATOM 749 N N . PRO A 1 102 ? -19.001 14.589 23.063 1.00 70.62 102 PRO A N 1
ATOM 750 C CA . PRO A 1 102 ? -19.077 15.267 21.781 1.00 70.62 102 PRO A CA 1
ATOM 751 C C . PRO A 1 102 ? -19.509 14.262 20.703 1.00 70.62 102 PRO A C 1
ATOM 753 O O . PRO A 1 102 ? -19.108 13.095 20.764 1.00 70.62 102 PRO A O 1
ATOM 756 N N . PRO A 1 103 ? -20.335 14.685 19.728 1.00 68.94 103 PRO A N 1
ATOM 757 C CA . PRO A 1 103 ? -20.771 13.809 18.654 1.00 68.94 103 PRO A CA 1
ATOM 758 C C . PRO A 1 103 ? -19.538 13.251 17.945 1.00 68.94 103 PRO A C 1
ATOM 760 O O . PRO A 1 103 ? -18.692 14.005 17.460 1.00 68.94 103 PRO A O 1
ATOM 763 N N . LEU A 1 104 ? -19.440 11.920 17.934 1.00 61.91 104 LEU A N 1
ATOM 764 C CA . LEU A 1 104 ? -18.443 11.174 17.182 1.00 61.91 104 LEU A CA 1
ATOM 765 C C . LEU A 1 104 ? -18.525 11.642 15.731 1.00 61.91 104 LEU A C 1
ATOM 767 O O . LEU A 1 104 ? -19.500 11.368 15.030 1.00 61.91 104 LEU A O 1
ATOM 771 N N . GLN A 1 105 ? -17.520 12.402 15.300 1.00 69.69 105 GLN A N 1
ATOM 772 C CA . GLN A 1 105 ? -17.380 12.732 13.893 1.00 69.69 105 GLN A CA 1
ATOM 773 C C . GLN A 1 105 ? -17.236 11.412 13.126 1.00 69.69 105 GLN A C 1
ATOM 775 O O . GLN A 1 105 ? -16.518 10.527 13.601 1.00 69.69 105 GLN A O 1
ATOM 780 N N . PRO A 1 106 ? -17.899 11.252 11.969 1.00 56.00 106 PRO A N 1
ATOM 781 C CA . PRO A 1 106 ? -17.712 10.088 11.120 1.00 56.00 106 PRO A CA 1
ATOM 782 C C . PRO A 1 106 ? -16.270 10.105 10.603 1.00 56.00 106 PRO A C 1
ATOM 784 O O . PRO A 1 106 ? -15.944 10.731 9.597 1.00 56.00 106 PRO A O 1
ATOM 787 N N . TYR A 1 107 ? -15.385 9.458 11.354 1.00 53.97 107 TYR A N 1
ATOM 788 C CA . TYR A 1 107 ? -14.000 9.261 10.985 1.00 53.97 107 TYR A CA 1
ATOM 789 C C . TYR A 1 107 ? -13.945 8.093 10.009 1.00 53.97 107 TYR A C 1
ATOM 791 O O . TYR A 1 107 ? -14.335 6.975 10.340 1.00 53.97 107 TYR A O 1
ATOM 799 N N . GLY A 1 108 ? -13.471 8.367 8.797 1.00 49.78 108 GLY A N 1
ATOM 800 C CA . GLY A 1 108 ? -13.162 7.320 7.832 1.00 49.78 108 GLY A CA 1
ATOM 801 C C . GLY A 1 108 ? -13.990 7.370 6.558 1.00 49.78 108 GLY A C 1
ATOM 802 O O . GLY A 1 108 ? -14.572 6.370 6.155 1.00 49.78 108 GLY A O 1
ATOM 803 N N . VAL A 1 109 ? -13.923 8.484 5.831 1.00 49.97 109 VAL A N 1
ATOM 804 C CA . VAL A 1 109 ? -13.766 8.350 4.379 1.00 49.97 109 VAL A CA 1
ATOM 805 C C . VAL A 1 109 ? -12.265 8.247 4.148 1.00 49.97 109 VAL A C 1
ATOM 807 O O . VAL A 1 109 ? -11.602 9.218 3.796 1.00 49.97 109 VAL A O 1
ATOM 810 N N . GLY A 1 110 ? -11.707 7.077 4.476 1.00 52.16 110 GLY A N 1
ATOM 811 C CA . GLY A 1 110 ? -10.341 6.748 4.104 1.00 52.16 110 GLY A CA 1
ATOM 812 C C . GLY A 1 110 ? -10.234 6.942 2.601 1.00 52.16 110 GLY A C 1
ATOM 813 O O . GLY A 1 110 ? -11.014 6.357 1.844 1.00 52.16 110 GLY A O 1
ATOM 814 N N . ALA A 1 111 ? -9.331 7.824 2.181 1.00 54.06 111 ALA A N 1
ATOM 815 C CA . ALA A 1 111 ? -8.947 7.930 0.791 1.00 54.06 111 ALA A CA 1
ATOM 816 C C . ALA A 1 111 ? -8.596 6.511 0.339 1.00 54.06 111 ALA A C 1
ATOM 818 O O . ALA A 1 111 ? -7.645 5.918 0.839 1.00 54.06 111 ALA A O 1
ATOM 819 N N . ARG A 1 112 ? -9.437 5.929 -0.522 1.00 52.34 112 ARG A N 1
ATOM 820 C CA . ARG A 1 112 ? -9.142 4.672 -1.201 1.00 52.34 112 ARG A CA 1
ATOM 821 C C . ARG A 1 112 ? -7.857 4.918 -1.969 1.00 52.34 112 ARG A C 1
ATOM 823 O O . ARG A 1 112 ? -7.896 5.510 -3.046 1.00 52.34 112 ARG A O 1
ATOM 830 N N . GLU A 1 113 ? -6.729 4.534 -1.392 1.00 59.28 113 GLU A N 1
ATOM 831 C CA . GLU A 1 113 ? -5.473 4.516 -2.112 1.00 59.28 113 GLU A CA 1
ATOM 832 C C . GLU A 1 113 ? -5.674 3.506 -3.239 1.00 59.28 113 GLU A C 1
ATOM 834 O O . GLU A 1 113 ? -5.906 2.318 -3.011 1.00 59.28 113 GLU A O 1
ATOM 839 N N . SER A 1 114 ? -5.817 4.026 -4.457 1.00 57.59 114 SER A N 1
ATOM 840 C CA . SER A 1 114 ? -6.318 3.237 -5.567 1.00 57.59 114 SER A CA 1
ATOM 841 C C . SER A 1 114 ? -5.301 2.144 -5.878 1.00 57.59 114 SER A C 1
ATOM 843 O O . SER A 1 114 ? -4.184 2.430 -6.308 1.00 57.59 114 SER A O 1
ATOM 845 N N . GLU A 1 115 ? -5.698 0.887 -5.701 1.00 61.06 115 GLU A N 1
ATOM 846 C CA . GLU A 1 115 ? -4.924 -0.309 -6.065 1.00 61.06 115 GLU A CA 1
ATOM 847 C C . GLU A 1 115 ? -4.500 -0.304 -7.557 1.00 61.06 115 GLU A C 1
ATOM 849 O O . GLU A 1 115 ? -3.630 -1.053 -8.002 1.00 61.06 115 GLU A O 1
ATOM 854 N N . THR A 1 116 ? -5.082 0.588 -8.362 1.00 59.69 116 THR A N 1
ATOM 855 C CA . THR A 1 116 ? -4.702 0.854 -9.750 1.00 59.69 116 THR A CA 1
ATOM 856 C C . THR A 1 116 ? -3.365 1.581 -9.913 1.00 59.69 116 THR A C 1
ATOM 858 O O . THR A 1 116 ? -2.735 1.420 -10.959 1.00 59.69 116 THR A O 1
ATOM 861 N N . THR A 1 117 ? -2.880 2.326 -8.912 1.00 69.12 117 THR A N 1
ATOM 862 C CA . THR A 1 117 ? -1.657 3.141 -9.046 1.00 69.12 117 THR A CA 1
ATOM 863 C C . THR A 1 117 ? -0.418 2.274 -9.287 1.00 69.12 117 THR A C 1
ATOM 865 O O . THR A 1 117 ? 0.381 2.579 -10.172 1.00 69.12 117 THR A O 1
ATOM 868 N N . GLY A 1 118 ? -0.292 1.139 -8.589 1.00 74.81 118 GLY A N 1
ATOM 869 C CA . GLY A 1 118 ? 0.842 0.225 -8.773 1.00 74.81 118 GLY A CA 1
ATOM 870 C C . GLY A 1 118 ? 0.891 -0.393 -10.175 1.00 74.81 118 GLY A C 1
ATOM 871 O O . GLY A 1 118 ? 1.945 -0.435 -10.807 1.00 74.81 118 GLY A O 1
ATOM 872 N N . LYS A 1 119 ? -0.267 -0.804 -10.711 1.00 84.75 119 LYS A N 1
ATOM 873 C CA . LYS A 1 119 ? -0.371 -1.400 -12.056 1.00 84.75 119 LYS A CA 1
ATOM 874 C C . LYS A 1 119 ? -0.057 -0.373 -13.148 1.00 84.75 119 LYS A C 1
ATOM 876 O O . LYS A 1 119 ? 0.632 -0.702 -14.111 1.00 84.75 119 LYS A O 1
ATOM 881 N N . ILE A 1 120 ? -0.498 0.876 -12.978 1.00 90.19 120 ILE A N 1
ATOM 882 C CA . ILE A 1 120 ? -0.218 1.962 -13.928 1.00 90.19 120 ILE A CA 1
ATOM 883 C C . ILE A 1 120 ? 1.280 2.283 -13.972 1.00 90.19 120 ILE A C 1
ATOM 885 O O . ILE A 1 120 ? 1.829 2.427 -15.063 1.00 90.19 120 ILE A O 1
ATOM 889 N N . ILE A 1 121 ? 1.957 2.336 -12.820 1.00 92.50 121 ILE A N 1
ATOM 890 C CA . ILE A 1 121 ? 3.405 2.601 -12.765 1.00 92.50 121 ILE A CA 1
ATOM 891 C C . ILE A 1 121 ? 4.189 1.514 -13.510 1.00 92.50 121 ILE A C 1
ATOM 893 O O . ILE A 1 121 ? 5.091 1.834 -14.282 1.00 92.50 121 ILE A O 1
ATOM 897 N N . ILE A 1 122 ? 3.820 0.241 -13.341 1.00 93.81 122 ILE A N 1
ATOM 898 C CA . ILE A 1 122 ? 4.484 -0.876 -14.031 1.00 93.81 122 ILE A CA 1
ATOM 899 C C . ILE A 1 122 ? 4.281 -0.786 -15.550 1.00 93.81 122 ILE A C 1
ATOM 901 O O . ILE A 1 122 ? 5.243 -0.932 -16.304 1.00 93.81 122 ILE A O 1
ATOM 905 N N . VAL A 1 123 ? 3.054 -0.512 -16.010 1.00 95.38 123 VAL A N 1
ATOM 906 C CA . VAL A 1 123 ? 2.756 -0.365 -17.447 1.00 95.38 123 VAL A CA 1
ATOM 907 C C . VAL A 1 123 ? 3.519 0.815 -18.049 1.00 95.38 123 VAL A C 1
ATOM 909 O O . VAL A 1 123 ? 4.099 0.686 -19.128 1.00 95.38 123 VAL A O 1
ATOM 912 N N . LEU A 1 124 ? 3.573 1.944 -17.340 1.00 96.19 124 LEU A N 1
ATOM 913 C CA . LEU A 1 124 ? 4.320 3.123 -17.769 1.00 96.19 124 LEU A CA 1
ATOM 914 C C . LEU A 1 124 ? 5.824 2.822 -17.875 1.00 96.19 124 LEU A C 1
ATOM 916 O O . LEU A 1 124 ? 6.445 3.150 -18.886 1.00 96.19 124 LEU A O 1
ATOM 920 N N . LEU A 1 125 ? 6.397 2.137 -16.882 1.00 96.81 125 LEU A N 1
ATOM 921 C CA . LEU A 1 125 ? 7.811 1.756 -16.882 1.00 96.81 125 LEU A CA 1
ATOM 922 C C . LEU A 1 125 ? 8.145 0.795 -18.035 1.00 96.81 125 LEU A C 1
ATOM 924 O O . LEU A 1 125 ? 9.151 0.981 -18.720 1.00 96.81 125 LEU A O 1
ATOM 928 N N . ALA A 1 126 ? 7.286 -0.196 -18.292 1.00 97.44 126 ALA A N 1
ATOM 929 C CA . ALA A 1 126 ? 7.454 -1.130 -19.404 1.00 97.44 126 ALA A CA 1
ATOM 930 C C . ALA A 1 126 ? 7.399 -0.419 -20.768 1.00 97.44 126 ALA A C 1
ATOM 932 O O . ALA A 1 126 ? 8.206 -0.709 -21.652 1.00 97.44 126 ALA A O 1
ATOM 933 N N . MET A 1 127 ? 6.492 0.549 -20.930 1.00 98.12 127 MET A N 1
ATOM 934 C CA . MET A 1 127 ? 6.372 1.332 -22.162 1.00 98.12 127 MET A CA 1
ATOM 935 C C . MET A 1 127 ? 7.620 2.189 -22.422 1.00 98.12 127 MET A C 1
ATOM 937 O O . MET A 1 127 ? 8.137 2.191 -23.541 1.00 98.12 127 MET A O 1
ATOM 941 N N . VAL A 1 128 ? 8.159 2.842 -21.386 1.00 98.19 128 VAL A N 1
ATOM 942 C CA . VAL A 1 128 ? 9.420 3.601 -21.479 1.00 98.19 128 VAL A CA 1
ATOM 943 C C . VAL A 1 128 ? 10.589 2.688 -21.847 1.00 98.19 128 VAL A C 1
ATOM 945 O O . VAL A 1 128 ? 11.403 3.052 -22.696 1.00 98.19 128 VAL A O 1
ATOM 948 N N . LEU A 1 129 ? 10.659 1.490 -21.261 1.00 97.81 129 LEU A N 1
ATOM 949 C CA . LEU A 1 129 ? 11.731 0.535 -21.540 1.00 97.81 129 LEU A CA 1
ATOM 950 C C . LEU A 1 129 ? 11.722 0.070 -23.005 1.00 97.81 129 LEU A C 1
ATOM 952 O O . LEU A 1 129 ? 12.773 0.039 -23.645 1.00 97.81 129 LEU A O 1
ATOM 956 N N . ILE A 1 130 ? 10.542 -0.237 -23.555 1.00 98.31 130 ILE A N 1
ATOM 957 C CA . ILE A 1 130 ? 10.383 -0.620 -24.967 1.00 98.31 130 ILE A CA 1
ATOM 958 C C . ILE A 1 130 ? 10.779 0.537 -25.888 1.00 98.31 130 ILE A C 1
ATOM 960 O O . ILE A 1 130 ? 11.470 0.316 -26.881 1.00 98.31 130 ILE A O 1
ATOM 964 N N . LEU A 1 131 ? 10.377 1.767 -25.555 1.00 98.25 131 LEU A N 1
ATOM 965 C CA . LEU A 1 131 ? 10.711 2.950 -26.346 1.00 98.25 131 LEU A CA 1
ATOM 966 C C . LEU A 1 131 ? 12.226 3.183 -26.367 1.00 98.25 131 LEU A C 1
ATOM 968 O O . LEU A 1 131 ? 12.795 3.371 -27.442 1.00 98.25 131 LEU A O 1
ATOM 972 N N . LEU A 1 132 ? 12.892 3.088 -25.211 1.00 97.94 132 LEU A N 1
ATOM 973 C CA . LEU A 1 132 ? 14.351 3.177 -25.136 1.00 97.94 132 LEU A CA 1
ATOM 974 C C . LEU A 1 132 ? 15.016 2.090 -25.982 1.00 97.94 132 LEU A C 1
ATOM 976 O O . LEU A 1 132 ? 15.889 2.390 -26.792 1.00 97.94 132 LEU A O 1
ATOM 980 N N . PHE A 1 133 ? 14.591 0.836 -25.832 1.00 98.00 133 PHE A N 1
ATOM 981 C CA . PHE A 1 133 ? 15.189 -0.273 -26.569 1.00 98.00 133 PHE A CA 1
ATOM 982 C C . PHE A 1 133 ? 14.990 -0.131 -28.086 1.00 98.00 133 PHE A C 1
ATOM 984 O O . PHE A 1 133 ? 15.930 -0.318 -28.859 1.00 98.00 133 PHE A O 1
ATOM 991 N N . GLY A 1 134 ? 13.794 0.283 -28.512 1.00 97.75 134 GLY A N 1
ATOM 992 C CA . GLY A 1 134 ? 13.491 0.600 -29.906 1.00 97.75 134 GLY A CA 1
ATOM 993 C C . GLY A 1 134 ? 14.336 1.757 -30.441 1.00 97.75 134 GLY A C 1
ATOM 994 O O . GLY A 1 134 ? 14.832 1.684 -31.564 1.00 97.75 134 GLY A O 1
ATOM 995 N N . PHE A 1 135 ? 14.572 2.793 -29.633 1.00 96.88 135 PHE A N 1
ATOM 996 C CA . PHE A 1 135 ? 15.451 3.903 -29.998 1.00 96.88 135 PHE A CA 1
ATOM 997 C C . PHE A 1 135 ? 16.911 3.456 -30.163 1.00 96.88 135 PHE A C 1
ATOM 999 O O . PHE A 1 135 ? 17.543 3.810 -31.158 1.00 96.88 135 PHE A O 1
ATOM 1006 N N . LEU A 1 136 ? 17.432 2.620 -29.256 1.00 96.50 136 LEU A N 1
ATOM 1007 C CA . LEU A 1 136 ? 18.773 2.037 -29.397 1.00 96.50 136 LEU A CA 1
ATOM 1008 C C . LEU A 1 136 ? 18.898 1.190 -30.673 1.00 96.50 136 LEU A C 1
ATOM 1010 O O . LEU A 1 136 ? 19.872 1.330 -31.414 1.00 96.50 136 LEU A O 1
ATOM 1014 N N . LEU A 1 137 ? 17.906 0.339 -30.950 1.00 96.94 137 LEU A N 1
ATOM 1015 C CA . LEU A 1 137 ? 17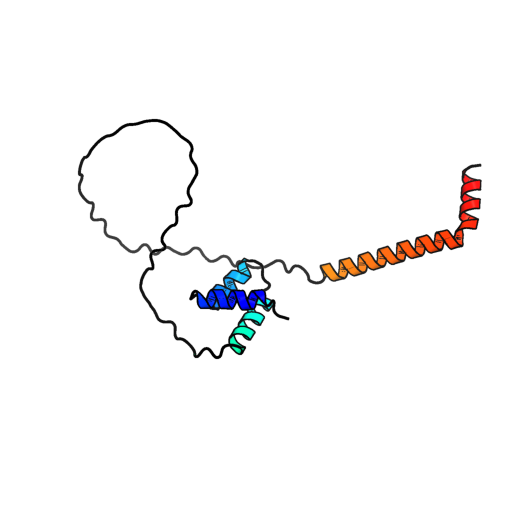.849 -0.453 -32.182 1.00 96.94 137 LEU A CA 1
ATOM 1016 C C . LEU A 1 137 ? 17.823 0.439 -33.424 1.00 96.94 137 LEU A C 1
ATOM 1018 O O . LEU A 1 137 ? 18.544 0.175 -34.384 1.00 96.94 137 LEU A O 1
ATOM 1022 N N . SER A 1 138 ? 17.038 1.516 -33.387 1.00 95.94 138 SER A N 1
ATOM 1023 C CA . SER A 1 138 ? 16.972 2.500 -34.465 1.00 95.94 138 SER A CA 1
ATOM 1024 C C . SER A 1 138 ? 18.347 3.123 -34.723 1.00 95.94 138 SER A C 1
ATOM 1026 O O . SER A 1 138 ? 18.834 3.073 -35.849 1.00 95.94 138 SER A O 1
ATOM 1028 N N . ILE A 1 139 ? 19.054 3.594 -33.686 1.00 95.19 139 ILE A N 1
ATOM 1029 C CA . ILE A 1 139 ? 20.428 4.115 -33.830 1.00 95.19 139 ILE A CA 1
ATOM 1030 C C . ILE A 1 139 ? 21.349 3.084 -34.489 1.00 95.19 139 ILE A C 1
ATOM 1032 O O . ILE A 1 139 ? 22.169 3.440 -35.335 1.00 95.19 139 ILE A O 1
ATOM 1036 N N . PHE A 1 140 ? 21.223 1.811 -34.115 1.00 95.69 140 PHE A N 1
ATOM 1037 C CA . PHE A 1 140 ? 22.063 0.754 -34.664 1.00 95.69 140 PHE A CA 1
ATOM 1038 C C . PHE A 1 140 ? 21.795 0.513 -36.157 1.00 95.69 140 PHE A C 1
ATOM 1040 O O . PHE A 1 140 ? 22.741 0.435 -36.941 1.00 95.69 140 PHE A O 1
ATOM 1047 N N . VAL A 1 141 ? 20.522 0.459 -36.564 1.00 96.06 141 VAL A N 1
ATOM 1048 C CA . VAL A 1 141 ? 20.116 0.278 -37.971 1.00 96.06 141 VAL A CA 1
ATOM 1049 C C . VAL A 1 141 ? 20.484 1.498 -38.816 1.00 96.06 141 VAL A C 1
ATOM 1051 O O . VAL A 1 141 ? 21.001 1.359 -39.923 1.00 96.06 141 VAL A O 1
ATOM 1054 N N . PHE A 1 142 ? 20.277 2.700 -38.282 1.00 95.69 142 PHE A N 1
ATOM 1055 C CA . PHE A 1 142 ? 20.541 3.959 -38.977 1.00 95.69 142 PHE A CA 1
ATOM 1056 C C . PHE A 1 142 ? 21.970 4.476 -38.790 1.00 95.69 142 PHE A C 1
ATOM 1058 O O . PHE A 1 142 ? 22.267 5.594 -39.212 1.00 95.69 142 PHE A O 1
ATOM 1065 N N . ARG A 1 143 ? 22.882 3.686 -38.203 1.00 93.62 143 ARG A N 1
ATOM 1066 C CA . ARG A 1 143 ? 24.248 4.129 -37.874 1.00 93.62 143 ARG A CA 1
ATOM 1067 C C . ARG A 1 143 ? 24.975 4.752 -39.072 1.00 93.62 143 ARG A C 1
ATOM 1069 O O . ARG A 1 143 ? 25.667 5.751 -38.897 1.00 93.62 143 ARG A O 1
ATOM 1076 N N . GLY A 1 144 ? 24.792 4.197 -40.274 1.00 91.50 144 GLY A N 1
ATOM 1077 C CA . GLY A 1 144 ? 25.382 4.732 -41.508 1.00 91.50 144 GLY A CA 1
ATOM 1078 C C . GLY A 1 144 ? 24.843 6.120 -41.876 1.00 91.50 144 GLY A C 1
ATOM 1079 O O . GLY A 1 144 ? 25.617 7.060 -42.040 1.00 91.50 144 GLY A O 1
ATOM 1080 N N . GLN A 1 145 ? 23.518 6.282 -41.900 1.00 93.50 145 GLN A N 1
ATOM 1081 C CA . GLN A 1 145 ? 22.874 7.563 -42.219 1.00 93.50 145 GLN A CA 1
ATOM 1082 C C . GLN A 1 145 ? 23.167 8.634 -41.159 1.00 93.50 145 GLN A C 1
ATOM 1084 O O . GLN A 1 145 ? 23.382 9.795 -41.495 1.00 93.50 145 GLN A O 1
ATOM 1089 N N . LEU A 1 146 ? 23.245 8.245 -39.880 1.00 91.62 146 LEU A N 1
ATOM 1090 C CA . LEU A 1 146 ? 23.635 9.129 -38.777 1.00 91.62 146 LEU A CA 1
ATOM 1091 C C . LEU A 1 146 ? 25.053 9.676 -38.965 1.00 91.62 146 LEU A C 1
ATOM 1093 O O . LEU A 1 146 ? 25.270 10.870 -38.771 1.00 91.62 146 LEU A O 1
ATOM 1097 N N . SER A 1 147 ? 26.009 8.833 -39.370 1.00 90.19 147 SER A N 1
ATOM 1098 C CA . SER A 1 147 ?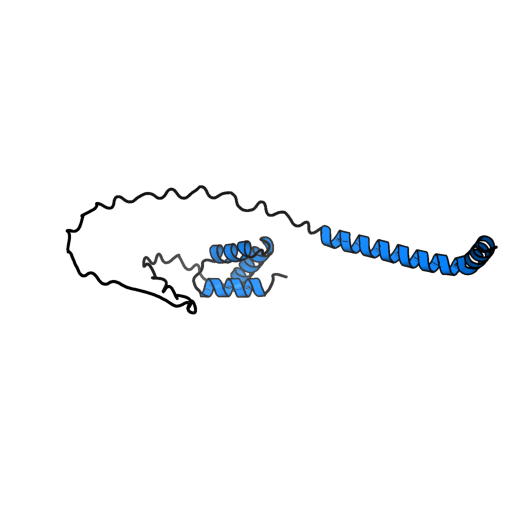 27.381 9.290 -39.619 1.00 90.19 147 SER A CA 1
ATOM 1099 C C . SER A 1 147 ? 27.488 10.242 -40.809 1.00 90.19 147 SER A C 1
ATOM 1101 O O . SER A 1 147 ? 28.222 11.228 -40.733 1.00 90.19 147 SER A O 1
ATOM 1103 N N . GLU A 1 148 ? 26.724 10.002 -41.875 1.00 92.88 148 GLU A N 1
ATOM 1104 C CA . GLU A 1 148 ? 26.676 10.896 -43.035 1.00 92.88 148 GLU A CA 1
ATOM 1105 C C . GLU A 1 148 ? 26.013 12.230 -42.684 1.00 92.88 148 GLU A C 1
ATOM 1107 O O . GLU A 1 148 ? 26.553 13.286 -43.010 1.00 92.88 148 GLU A O 1
ATOM 1112 N N . PHE A 1 149 ? 24.903 12.200 -41.942 1.00 93.31 149 PHE A N 1
ATOM 1113 C CA . PHE A 1 149 ? 24.214 13.401 -41.474 1.00 93.31 149 PHE A CA 1
ATOM 1114 C C . PHE A 1 149 ? 25.097 14.253 -40.554 1.00 93.31 149 PHE A C 1
ATOM 1116 O O . PHE A 1 149 ? 25.204 15.459 -40.752 1.00 93.31 149 PHE A O 1
ATOM 1123 N N . LEU A 1 150 ? 25.776 13.637 -39.579 1.00 92.44 150 LEU A N 1
ATOM 1124 C CA . LEU A 1 150 ? 26.703 14.334 -38.678 1.00 92.44 150 LEU A CA 1
ATOM 1125 C C . LEU A 1 150 ? 27.880 14.948 -39.438 1.00 92.44 150 LEU A C 1
ATOM 1127 O O . LEU A 1 150 ? 28.254 16.089 -39.175 1.00 92.44 150 LEU A O 1
ATOM 1131 N N . THR A 1 151 ? 28.435 14.218 -40.405 1.00 93.88 151 THR A N 1
ATOM 1132 C CA . THR A 1 151 ? 29.526 14.724 -41.250 1.00 93.88 151 THR A CA 1
ATOM 1133 C C . THR A 1 151 ? 29.055 15.886 -42.127 1.00 93.88 151 THR A C 1
ATOM 1135 O O . THR A 1 151 ? 29.805 16.837 -42.324 1.00 93.88 151 THR A O 1
ATOM 1138 N N . GLY A 1 152 ? 27.814 15.840 -42.620 1.00 93.38 152 GLY A N 1
ATOM 1139 C CA . GLY A 1 152 ? 27.191 16.937 -43.363 1.00 93.38 152 GLY A CA 1
ATOM 1140 C C . GLY A 1 152 ? 26.840 18.154 -42.501 1.00 93.38 152 GLY A C 1
ATOM 1141 O O . GLY A 1 152 ? 26.866 19.264 -43.010 1.00 93.38 152 GLY A O 1
ATOM 1142 N N . LEU A 1 153 ? 26.544 17.963 -41.211 1.00 95.69 153 LEU A N 1
ATOM 1143 C CA . LEU A 1 153 ? 26.251 19.047 -40.262 1.00 95.69 153 LEU A CA 1
ATOM 1144 C C . LEU A 1 153 ? 27.519 19.788 -39.798 1.00 95.69 153 LEU A C 1
ATOM 1146 O O . LEU A 1 153 ? 27.464 20.968 -39.466 1.00 95.69 153 LEU A O 1
ATOM 1150 N N . LEU A 1 154 ? 28.648 19.079 -39.720 1.00 91.62 154 LEU A N 1
ATOM 1151 C CA . LEU A 1 154 ? 29.943 19.603 -39.261 1.00 91.62 154 LEU A CA 1
ATOM 1152 C C . LEU A 1 154 ? 30.783 20.245 -40.377 1.00 91.62 154 LEU A C 1
ATOM 1154 O O . LEU A 1 154 ? 31.873 20.745 -40.096 1.00 91.62 154 LEU A O 1
ATOM 1158 N N . ARG A 1 155 ? 30.307 20.199 -41.621 1.00 80.69 155 ARG A N 1
ATOM 1159 C CA . ARG A 1 155 ? 30.967 20.761 -42.801 1.00 80.69 155 ARG A CA 1
ATOM 1160 C C . ARG A 1 155 ? 30.292 22.055 -43.233 1.00 80.69 155 ARG A C 1
ATOM 1162 O O . ARG A 1 155 ? 31.045 22.958 -43.658 1.00 80.69 155 ARG A O 1
#